Protein AF-A0A0D5M4H9-F1 (afdb_monomer)

Solvent-accessible surface area (backbone atoms only — not comparable to full-atom values): 7040 Å² total; per-residue (Å²): 136,81,81,84,46,75,63,64,57,55,69,69,74,57,70,83,80,33,55,67,55,49,49,50,53,51,56,61,69,70,51,91,45,72,69,60,43,52,51,52,48,60,74,75,33,53,77,67,54,48,52,50,54,55,50,49,54,50,49,53,53,42,50,76,73,66,50,54,58,66,58,52,15,64,76,70,76,45,55,59,66,57,43,51,54,46,51,54,52,48,69,75,69,54,100,78,76,85,76,87,76,80,78,79,82,81,81,84,81,79,135

Sequence (111 aa):
MAFFDGFTTYLYNMTTNDHYQAELIRHLLAIDSPEAMDAALADLLTPAEYQEISKRLQIFKLLREGVPHRKIAETLGVGIATVSRGSRALSTLHASTPLPSSQASSRNDAP

Structure (mmCIF, N/CA/C/O backbone):
data_AF-A0A0D5M4H9-F1
#
_entry.id   AF-A0A0D5M4H9-F1
#
loop_
_atom_site.group_PDB
_atom_site.id
_atom_site.type_symbol
_atom_site.label_atom_id
_atom_site.label_alt_id
_atom_site.label_comp_id
_atom_site.label_asym_id
_atom_site.label_entity_id
_atom_site.label_seq_id
_atom_site.pdbx_PDB_ins_code
_atom_site.Cartn_x
_atom_site.Cartn_y
_atom_site.Cartn_z
_atom_site.occupancy
_atom_site.B_iso_or_equiv
_atom_site.auth_seq_id
_atom_site.auth_comp_id
_atom_site.auth_asym_id
_atom_site.auth_atom_id
_atom_site.pdbx_PDB_model_num
ATOM 1 N N . MET A 1 1 ? -2.300 1.648 -35.291 1.00 35.53 1 MET A N 1
ATOM 2 C CA . MET A 1 1 ? -3.509 1.865 -34.473 1.00 35.53 1 MET A CA 1
ATOM 3 C C . MET A 1 1 ? -3.049 1.877 -33.021 1.00 35.53 1 MET A C 1
ATOM 5 O O . MET A 1 1 ? -2.963 0.826 -32.407 1.00 35.53 1 MET A O 1
ATOM 9 N N . ALA A 1 2 ? -2.569 3.028 -32.539 1.00 40.19 2 ALA A N 1
ATOM 10 C CA . ALA A 1 2 ? -2.086 3.147 -31.167 1.00 40.19 2 ALA A CA 1
ATOM 11 C C . ALA A 1 2 ? -3.311 3.238 -30.254 1.00 40.19 2 ALA A C 1
ATOM 13 O O . ALA A 1 2 ? -4.112 4.160 -30.402 1.00 40.19 2 ALA A O 1
ATOM 14 N N . PHE A 1 3 ? -3.492 2.251 -29.378 1.00 40.19 3 PHE A N 1
ATOM 15 C CA . PHE A 1 3 ? -4.455 2.336 -28.289 1.00 40.19 3 PHE A CA 1
ATOM 16 C C . PHE A 1 3 ? -4.039 3.521 -27.408 1.00 40.19 3 PHE A C 1
ATOM 18 O O . PHE A 1 3 ? -3.059 3.443 -26.678 1.00 40.19 3 PHE A O 1
ATOM 25 N N . PHE A 1 4 ? -4.746 4.643 -27.533 1.00 45.28 4 PHE A N 1
ATOM 26 C CA . PHE A 1 4 ? -4.680 5.729 -26.563 1.00 45.28 4 PHE A CA 1
ATOM 27 C C . PHE A 1 4 ? -5.451 5.264 -25.329 1.00 45.28 4 PHE A C 1
ATOM 29 O O . PHE A 1 4 ? -6.656 5.490 -25.212 1.00 45.28 4 PHE A O 1
ATOM 36 N N . ASP A 1 5 ? -4.782 4.531 -24.444 1.00 53.66 5 ASP A N 1
ATOM 37 C CA . ASP A 1 5 ? -5.310 4.303 -23.109 1.00 53.66 5 ASP A CA 1
ATOM 38 C C . ASP A 1 5 ? -5.103 5.563 -22.248 1.00 53.66 5 ASP A C 1
ATOM 40 O O . ASP A 1 5 ? -4.203 6.380 -22.470 1.00 53.66 5 ASP A O 1
ATOM 44 N N . GLY A 1 6 ? -5.969 5.754 -21.250 1.00 55.97 6 GLY A N 1
ATOM 45 C CA . GLY A 1 6 ? -5.854 6.876 -20.311 1.00 55.97 6 GLY A CA 1
ATOM 46 C C . GLY A 1 6 ? -4.533 6.869 -19.529 1.00 55.97 6 GLY A C 1
ATOM 47 O O . GLY A 1 6 ? -4.136 7.897 -18.985 1.00 55.97 6 GLY A O 1
ATOM 48 N N . PHE A 1 7 ? -3.828 5.735 -19.519 1.00 60.16 7 PHE A N 1
ATOM 49 C CA . PHE A 1 7 ? -2.523 5.566 -18.898 1.00 60.16 7 PHE A CA 1
ATOM 50 C C . PHE A 1 7 ? -1.412 6.285 -19.683 1.00 60.16 7 PHE A C 1
ATOM 52 O O . PHE A 1 7 ? -0.625 7.033 -19.101 1.00 60.16 7 PHE A O 1
ATOM 59 N N . THR A 1 8 ? -1.403 6.167 -21.012 1.00 58.50 8 THR A N 1
ATOM 60 C CA . THR A 1 8 ? -0.455 6.877 -21.885 1.00 58.50 8 THR A CA 1
ATOM 61 C C . THR A 1 8 ? -0.656 8.394 -21.809 1.00 58.50 8 THR A C 1
ATOM 63 O O . THR A 1 8 ? 0.315 9.151 -21.762 1.00 58.50 8 THR A O 1
ATOM 66 N N . THR A 1 9 ? -1.909 8.858 -21.723 1.00 59.25 9 THR A N 1
ATOM 67 C CA . THR A 1 9 ? -2.220 10.282 -21.492 1.00 59.25 9 THR A CA 1
ATOM 68 C C . THR A 1 9 ? -1.784 10.749 -20.100 1.00 59.25 9 THR A C 1
ATOM 70 O O . THR A 1 9 ? -1.275 11.861 -19.968 1.00 59.25 9 THR A O 1
ATOM 73 N N . TYR A 1 10 ? -1.924 9.916 -19.068 1.00 62.62 10 TYR A N 1
ATOM 74 C CA . TYR A 1 10 ? -1.462 10.233 -17.714 1.00 62.62 10 TYR A CA 1
ATOM 75 C C . TYR A 1 10 ? 0.061 10.425 -17.657 1.00 62.62 10 TYR A C 1
ATOM 77 O O . TYR A 1 10 ? 0.534 11.430 -17.131 1.00 62.62 10 TYR A O 1
ATOM 85 N N . LEU A 1 11 ? 0.827 9.531 -18.290 1.00 60.00 11 LEU A N 1
ATOM 86 C CA . LEU A 1 11 ? 2.290 9.623 -18.340 1.00 60.00 11 LEU A CA 1
ATOM 87 C C . LEU A 1 11 ? 2.817 10.820 -19.156 1.00 60.00 11 LEU A C 1
ATOM 89 O O . LEU A 1 11 ? 3.953 11.236 -18.949 1.00 60.00 11 LEU A O 1
ATOM 93 N N . TYR A 1 12 ? 2.023 11.372 -20.078 1.00 63.44 12 TYR A N 1
ATOM 94 C CA . TYR A 1 12 ? 2.408 12.529 -20.897 1.00 63.44 12 TYR A CA 1
ATOM 95 C C . TYR A 1 12 ? 2.242 13.880 -20.169 1.00 63.44 12 TYR A C 1
ATOM 97 O O . TYR A 1 12 ? 2.931 14.839 -20.501 1.00 63.44 12 TYR A O 1
ATOM 105 N N . ASN A 1 13 ? 1.362 13.974 -19.163 1.00 60.03 13 ASN A N 1
ATOM 106 C CA . ASN A 1 13 ? 1.009 15.236 -18.484 1.00 60.03 13 ASN A CA 1
ATOM 107 C C . ASN A 1 13 ? 1.883 15.577 -17.258 1.00 60.03 13 ASN A C 1
ATOM 109 O O . ASN A 1 13 ? 1.523 16.427 -16.448 1.00 60.03 13 ASN A O 1
ATOM 113 N N . MET A 1 14 ? 3.020 14.908 -17.110 1.00 61.09 14 MET A N 1
ATOM 114 C CA . MET A 1 14 ? 3.859 14.930 -15.916 1.00 61.09 14 MET A CA 1
ATOM 115 C C . MET A 1 14 ? 5.058 15.906 -16.117 1.00 61.09 14 MET A C 1
ATOM 117 O O . MET A 1 14 ? 5.894 15.710 -17.000 1.00 61.09 14 MET A O 1
ATOM 121 N N . THR A 1 15 ? 5.132 16.997 -15.339 1.00 53.84 15 THR A N 1
ATOM 122 C CA . THR A 1 15 ? 6.184 18.038 -15.359 1.00 53.84 15 THR A CA 1
ATOM 123 C C . THR A 1 15 ? 7.372 17.739 -14.422 1.00 53.84 15 THR A C 1
ATOM 125 O O . THR A 1 15 ? 7.215 17.633 -13.211 1.00 53.84 15 THR A O 1
ATOM 128 N N . THR A 1 16 ? 8.575 17.669 -15.006 1.00 53.19 16 THR A N 1
ATOM 129 C CA . THR A 1 16 ? 9.972 17.766 -14.489 1.00 53.19 16 THR A CA 1
ATOM 130 C C . THR A 1 16 ? 10.405 17.157 -13.135 1.00 53.19 16 THR A C 1
ATOM 132 O O . THR A 1 16 ? 11.476 16.558 -13.114 1.00 53.19 16 THR A O 1
ATOM 135 N N . ASN A 1 17 ? 9.643 17.217 -12.036 1.00 56.12 17 ASN A N 1
ATOM 136 C CA . ASN A 1 17 ? 9.863 16.352 -10.849 1.00 56.12 17 ASN A CA 1
ATOM 137 C C . ASN A 1 17 ? 9.343 14.918 -11.096 1.00 56.12 17 ASN A C 1
ATOM 139 O O . ASN A 1 17 ? 9.645 13.964 -10.385 1.00 56.12 17 ASN A O 1
ATOM 143 N N . ASP A 1 18 ? 8.581 14.790 -12.174 1.00 66.56 18 ASP A N 1
ATOM 144 C CA . ASP A 1 18 ? 7.877 13.600 -12.588 1.00 66.56 18 ASP A CA 1
ATOM 145 C C . ASP A 1 18 ? 8.725 12.558 -13.330 1.00 66.56 18 ASP A C 1
ATOM 147 O O . ASP A 1 18 ? 8.256 11.443 -13.533 1.00 66.56 18 ASP A O 1
ATOM 151 N N . HIS A 1 19 ? 9.966 12.857 -13.733 1.00 78.44 19 HIS A N 1
ATOM 152 C CA . HIS A 1 19 ? 10.743 11.905 -14.537 1.00 78.44 19 HIS A CA 1
ATOM 153 C C . HIS A 1 19 ? 11.113 10.640 -13.752 1.00 78.44 19 HIS A C 1
ATOM 155 O O . HIS A 1 19 ? 10.810 9.538 -14.197 1.00 78.44 19 HIS A O 1
ATOM 161 N N . TYR A 1 20 ? 11.702 10.785 -12.559 1.00 83.31 20 TYR A N 1
ATOM 162 C CA . TYR A 1 20 ? 12.070 9.635 -11.723 1.00 83.31 20 TYR A CA 1
ATOM 163 C C . TYR A 1 20 ? 10.843 8.853 -11.254 1.00 83.31 20 TYR A C 1
ATOM 165 O O . TYR A 1 20 ? 10.869 7.627 -11.184 1.00 83.31 20 TYR A O 1
ATOM 173 N N . GLN A 1 21 ? 9.739 9.551 -10.974 1.00 81.31 21 GLN A N 1
ATOM 174 C CA . GLN A 1 21 ? 8.478 8.904 -10.633 1.00 81.31 21 GLN A CA 1
ATOM 175 C C . GLN A 1 21 ? 7.906 8.142 -11.835 1.00 81.31 21 GLN A C 1
ATOM 177 O O . GLN A 1 21 ? 7.460 7.010 -11.677 1.00 81.31 21 GLN A O 1
ATOM 182 N N . ALA A 1 22 ? 7.951 8.710 -13.040 1.00 83.50 22 ALA A N 1
ATOM 183 C CA . ALA A 1 22 ? 7.521 8.030 -14.255 1.00 83.50 22 ALA A CA 1
ATOM 184 C C . ALA A 1 22 ? 8.402 6.812 -14.567 1.00 83.50 22 ALA A C 1
ATOM 186 O O . ALA A 1 22 ? 7.873 5.773 -14.955 1.00 83.50 22 ALA A O 1
ATOM 187 N N . GLU A 1 23 ? 9.718 6.901 -14.367 1.00 87.38 23 GLU A N 1
ATOM 188 C CA . GLU A 1 23 ? 10.634 5.763 -14.503 1.00 87.38 23 GLU A CA 1
ATOM 189 C C . GLU A 1 23 ? 10.342 4.670 -13.480 1.00 87.38 23 GLU A C 1
ATOM 191 O O . GLU A 1 23 ? 10.240 3.508 -13.865 1.00 87.38 23 GLU A O 1
ATOM 196 N N . LEU A 1 24 ? 10.122 5.031 -12.213 1.00 89.25 24 LEU A N 1
ATOM 197 C CA . LEU A 1 24 ? 9.723 4.083 -11.176 1.00 89.25 24 LEU A CA 1
ATOM 198 C C . LEU A 1 24 ? 8.418 3.371 -11.552 1.00 89.25 24 LEU A C 1
ATOM 200 O O . LEU A 1 24 ? 8.342 2.147 -11.503 1.00 89.25 24 LEU A O 1
ATOM 204 N N . ILE A 1 25 ? 7.398 4.122 -11.972 1.00 88.69 25 ILE A N 1
ATOM 205 C CA . ILE A 1 25 ? 6.112 3.547 -12.382 1.00 88.69 25 ILE A CA 1
ATOM 206 C C . ILE A 1 25 ? 6.283 2.632 -13.600 1.00 88.69 25 ILE A C 1
ATOM 208 O O . ILE A 1 25 ? 5.733 1.533 -13.610 1.00 88.69 25 ILE A O 1
ATOM 212 N N . ARG A 1 26 ? 7.071 3.035 -14.605 1.00 87.56 26 ARG A N 1
ATOM 213 C CA . ARG A 1 26 ? 7.377 2.189 -15.771 1.00 87.56 26 ARG A CA 1
ATOM 214 C C . ARG A 1 26 ? 8.121 0.917 -15.375 1.00 87.56 26 ARG A C 1
ATOM 216 O O . ARG A 1 26 ? 7.788 -0.143 -15.889 1.00 87.56 26 ARG A O 1
ATOM 223 N N . HIS A 1 27 ? 9.093 1.020 -14.472 1.00 91.00 27 HIS A N 1
ATOM 224 C CA . HIS A 1 27 ? 9.853 -0.122 -13.979 1.00 91.00 27 HIS A CA 1
ATOM 225 C C . HIS A 1 27 ? 8.941 -1.129 -13.273 1.00 91.00 27 HIS A C 1
ATOM 227 O O . HIS A 1 27 ? 8.968 -2.304 -13.619 1.00 91.00 27 HIS A O 1
ATOM 233 N N . LEU A 1 28 ? 8.078 -0.664 -12.363 1.00 91.56 28 LEU A N 1
ATOM 234 C CA . LEU A 1 28 ? 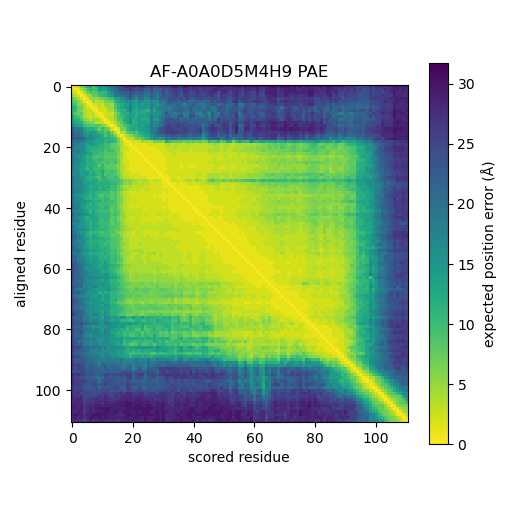7.132 -1.531 -11.655 1.00 91.56 28 LEU A CA 1
ATOM 235 C C . LEU A 1 28 ? 6.112 -2.177 -12.609 1.00 91.56 28 LEU A C 1
ATOM 237 O O . LEU A 1 28 ? 5.791 -3.350 -12.459 1.00 91.56 28 LEU A O 1
ATOM 241 N N . LEU A 1 29 ? 5.613 -1.447 -13.610 1.00 91.31 29 LEU A N 1
ATOM 242 C CA . LEU A 1 29 ? 4.626 -1.975 -14.563 1.00 91.31 29 LEU A CA 1
ATOM 243 C C . LEU A 1 29 ? 5.190 -2.966 -15.583 1.00 91.31 29 LEU A C 1
ATOM 245 O O . LEU A 1 29 ? 4.412 -3.688 -16.195 1.00 91.31 29 LEU A O 1
ATOM 249 N N . ALA A 1 30 ? 6.507 -2.993 -15.785 1.00 92.25 30 ALA A N 1
ATOM 250 C CA . ALA A 1 30 ? 7.165 -3.940 -16.683 1.00 92.25 30 ALA A CA 1
ATOM 251 C C . ALA A 1 30 ? 7.389 -5.327 -16.045 1.00 92.25 30 ALA A C 1
ATOM 253 O O . ALA A 1 30 ? 7.974 -6.203 -16.680 1.00 92.25 30 ALA A O 1
ATOM 254 N N . ILE A 1 31 ? 6.996 -5.513 -14.781 1.00 94.38 31 ILE A N 1
ATOM 255 C CA . ILE A 1 31 ? 7.180 -6.761 -14.043 1.00 94.38 31 ILE A CA 1
ATOM 256 C C . ILE A 1 31 ? 5.916 -7.620 -14.155 1.00 94.38 31 ILE A C 1
ATOM 258 O O . ILE A 1 31 ? 4.859 -7.259 -13.640 1.00 94.38 31 ILE A O 1
ATOM 262 N N . ASP A 1 32 ? 6.058 -8.797 -14.765 1.00 93.12 32 ASP A N 1
ATOM 263 C CA . ASP A 1 32 ? 4.924 -9.641 -15.165 1.00 93.12 32 ASP A CA 1
ATOM 264 C C . ASP A 1 32 ? 4.619 -10.808 -14.205 1.00 93.12 32 ASP A C 1
ATOM 266 O O . ASP A 1 32 ? 3.703 -11.592 -14.465 1.00 93.12 32 ASP A O 1
ATOM 270 N N . SER A 1 33 ? 5.356 -10.957 -13.094 1.00 95.62 33 SER A N 1
ATOM 271 C CA . SER A 1 33 ? 5.076 -11.997 -12.092 1.00 95.62 33 SER A CA 1
ATOM 272 C C . SER A 1 33 ? 5.067 -11.475 -10.649 1.00 95.62 33 SER A C 1
ATOM 274 O O . SER A 1 33 ? 5.840 -10.572 -10.312 1.00 95.62 33 SER A O 1
ATOM 276 N N . PRO A 1 34 ? 4.222 -12.046 -9.765 1.00 94.00 34 PRO A N 1
ATOM 277 C CA . PRO A 1 34 ? 4.195 -11.685 -8.349 1.00 94.00 34 PRO A CA 1
ATOM 278 C C . PRO A 1 34 ? 5.545 -11.861 -7.650 1.00 94.00 34 PRO A C 1
ATOM 280 O O . PRO A 1 34 ? 5.924 -11.013 -6.849 1.00 94.00 34 PRO A O 1
ATOM 283 N N . GLU A 1 35 ? 6.283 -12.925 -7.970 1.00 96.19 35 GLU A N 1
ATOM 284 C CA . GLU A 1 35 ? 7.581 -13.226 -7.357 1.00 96.19 35 GLU A CA 1
ATOM 285 C C . GLU A 1 35 ? 8.643 -12.201 -7.766 1.00 96.19 35 GLU A C 1
ATOM 287 O O . GLU A 1 35 ? 9.433 -11.755 -6.938 1.00 96.19 35 GLU A O 1
ATOM 292 N N . ALA A 1 36 ? 8.643 -11.790 -9.038 1.00 94.50 36 ALA A N 1
ATOM 293 C CA . ALA A 1 36 ? 9.554 -10.762 -9.524 1.00 94.50 36 ALA A CA 1
ATOM 294 C C . ALA A 1 36 ? 9.208 -9.382 -8.944 1.00 94.50 36 ALA A C 1
ATOM 296 O O . ALA A 1 36 ? 10.109 -8.600 -8.650 1.00 94.50 36 ALA A O 1
ATOM 297 N N . MET A 1 37 ? 7.919 -9.092 -8.737 1.00 95.50 37 MET A N 1
ATOM 298 C CA . MET A 1 37 ? 7.475 -7.843 -8.111 1.00 95.50 37 MET A CA 1
ATOM 299 C C . MET A 1 37 ? 7.872 -7.790 -6.633 1.00 95.50 37 MET A C 1
ATOM 301 O O . MET A 1 37 ? 8.349 -6.757 -6.170 1.00 95.50 37 MET A O 1
ATOM 305 N N . ASP A 1 38 ? 7.694 -8.891 -5.901 1.00 94.81 38 ASP A N 1
ATOM 306 C CA . ASP A 1 38 ? 8.117 -9.010 -4.501 1.00 94.81 38 ASP A CA 1
ATOM 307 C C . ASP A 1 38 ? 9.628 -8.781 -4.361 1.00 94.81 38 ASP A C 1
ATOM 309 O O . ASP A 1 38 ? 10.051 -7.934 -3.575 1.00 94.81 38 ASP A O 1
ATOM 313 N N . ALA A 1 39 ? 10.435 -9.439 -5.203 1.00 94.50 39 ALA A N 1
ATOM 314 C CA . ALA A 1 39 ? 11.883 -9.239 -5.233 1.00 94.50 39 ALA A CA 1
ATOM 315 C C . ALA A 1 39 ? 12.263 -7.782 -5.553 1.00 94.50 39 ALA A C 1
ATOM 317 O O . ALA A 1 39 ? 13.054 -7.180 -4.831 1.00 94.50 39 ALA A O 1
ATOM 318 N N . ALA A 1 40 ? 11.654 -7.180 -6.579 1.00 93.88 40 ALA A N 1
ATOM 319 C CA . ALA A 1 40 ? 11.938 -5.796 -6.956 1.00 93.88 40 ALA A CA 1
ATOM 320 C C . ALA A 1 40 ? 11.578 -4.794 -5.846 1.00 93.88 40 ALA A C 1
ATOM 322 O O . ALA A 1 40 ? 12.325 -3.849 -5.594 1.00 93.88 40 ALA A O 1
ATOM 323 N N . LEU A 1 41 ? 10.449 -4.993 -5.157 1.00 94.81 41 LEU A N 1
ATOM 324 C CA . LEU A 1 41 ? 10.055 -4.148 -4.028 1.00 94.81 41 LEU A CA 1
ATOM 325 C C . LEU A 1 41 ? 10.975 -4.346 -2.819 1.00 94.81 41 LEU A C 1
ATOM 327 O O . LEU A 1 41 ? 11.285 -3.363 -2.147 1.00 94.81 41 LEU A O 1
ATOM 331 N N . ALA A 1 42 ? 11.420 -5.576 -2.555 1.00 93.69 42 ALA A N 1
ATOM 332 C CA . ALA A 1 42 ? 12.367 -5.880 -1.485 1.00 93.69 42 ALA A CA 1
ATOM 333 C C . ALA A 1 42 ? 13.772 -5.307 -1.746 1.00 93.69 42 ALA A C 1
ATOM 335 O O . ALA A 1 42 ? 14.457 -4.941 -0.792 1.00 93.69 42 ALA A O 1
ATOM 336 N N . ASP A 1 43 ? 14.180 -5.195 -3.013 1.00 94.19 43 ASP A N 1
ATOM 337 C CA . ASP A 1 43 ? 15.445 -4.566 -3.409 1.00 94.19 43 ASP A CA 1
ATOM 338 C C . ASP A 1 43 ? 15.364 -3.029 -3.383 1.00 94.19 43 ASP A C 1
ATOM 340 O O . ASP A 1 43 ? 16.342 -2.353 -3.056 1.00 94.19 43 ASP A O 1
ATOM 344 N N . LEU A 1 44 ? 14.202 -2.462 -3.727 1.00 94.50 44 LEU A N 1
ATOM 345 C CA . LEU A 1 44 ? 13.995 -1.014 -3.806 1.00 94.50 44 LEU A CA 1
ATOM 346 C C . LEU A 1 44 ? 13.713 -0.366 -2.442 1.00 94.50 44 LEU A C 1
ATOM 348 O O . LEU A 1 44 ? 14.079 0.790 -2.219 1.00 94.50 44 LEU A O 1
ATOM 352 N N . LEU A 1 45 ? 13.018 -1.075 -1.554 1.00 94.44 45 LEU A N 1
ATOM 353 C CA . LEU A 1 45 ? 12.552 -0.564 -0.268 1.00 94.44 45 LEU A CA 1
ATOM 354 C C . LEU A 1 45 ? 13.309 -1.216 0.880 1.00 94.44 45 LEU A C 1
ATOM 356 O O . LEU A 1 45 ? 13.649 -2.397 0.846 1.00 94.44 45 LEU A O 1
ATOM 360 N N . THR A 1 46 ? 13.472 -0.488 1.979 1.00 96.38 46 THR A N 1
ATOM 361 C CA . THR A 1 46 ? 13.900 -1.142 3.215 1.00 96.38 46 THR A CA 1
ATOM 362 C C . THR A 1 46 ? 12.817 -2.115 3.709 1.00 96.38 46 THR A C 1
ATOM 364 O O . THR A 1 46 ? 11.619 -1.882 3.501 1.00 96.38 46 THR A O 1
ATOM 367 N N . PRO A 1 47 ? 13.183 -3.172 4.462 1.00 92.88 47 PRO A N 1
ATOM 368 C CA . PRO A 1 47 ? 12.200 -4.097 5.028 1.00 92.88 47 PRO A CA 1
ATOM 369 C C . PRO A 1 47 ? 11.121 -3.400 5.873 1.00 92.88 47 PRO A C 1
ATOM 371 O O . PRO A 1 47 ? 9.965 -3.821 5.891 1.00 92.88 47 PRO A O 1
ATOM 374 N N . ALA A 1 48 ? 11.483 -2.310 6.557 1.00 89.69 48 ALA A N 1
ATOM 375 C CA . ALA A 1 48 ? 10.550 -1.519 7.352 1.00 89.69 48 ALA A CA 1
ATOM 376 C C . ALA A 1 48 ? 9.542 -0.756 6.474 1.00 89.69 48 ALA A C 1
ATOM 378 O O . ALA A 1 48 ? 8.344 -0.780 6.762 1.00 89.69 48 ALA A O 1
ATOM 379 N N . GLU A 1 49 ? 10.004 -0.120 5.394 1.00 90.88 49 GLU A N 1
ATOM 380 C CA . GLU A 1 49 ? 9.143 0.596 4.444 1.00 90.88 49 GLU A CA 1
ATOM 381 C C . GLU A 1 49 ? 8.186 -0.355 3.730 1.00 90.88 49 GLU A C 1
ATOM 383 O O . GLU A 1 49 ? 6.992 -0.061 3.629 1.00 90.88 49 GLU A O 1
ATOM 388 N N . TYR A 1 50 ? 8.673 -1.521 3.296 1.00 92.94 50 TYR A N 1
ATOM 389 C CA . TYR A 1 50 ? 7.825 -2.485 2.605 1.00 92.94 50 TYR A CA 1
ATOM 390 C C . TYR A 1 50 ? 6.704 -3.013 3.517 1.00 92.94 50 TYR A C 1
ATOM 392 O O . TYR A 1 50 ? 5.534 -3.089 3.114 1.00 92.94 50 TYR A O 1
ATOM 400 N N . GLN A 1 51 ? 7.019 -3.285 4.788 1.00 89.38 51 GLN A N 1
ATOM 401 C CA . GLN A 1 51 ? 6.015 -3.646 5.790 1.00 89.38 51 GLN A CA 1
ATOM 402 C C . GLN A 1 51 ? 5.010 -2.517 6.056 1.00 89.38 51 GLN A C 1
ATOM 404 O O . GLN A 1 51 ? 3.810 -2.783 6.166 1.00 89.38 51 GLN A O 1
ATOM 409 N N . GLU A 1 52 ? 5.467 -1.268 6.167 1.00 87.31 52 GLU A N 1
ATOM 410 C CA . GLU A 1 52 ? 4.601 -0.097 6.370 1.00 87.31 52 GLU A CA 1
ATOM 411 C C . GLU A 1 52 ? 3.617 0.087 5.207 1.00 87.31 52 GLU A C 1
ATOM 413 O O . GLU A 1 52 ? 2.405 0.185 5.427 1.00 87.31 52 GLU A O 1
ATOM 418 N N . ILE A 1 53 ? 4.106 0.056 3.963 1.00 89.38 53 ILE A N 1
ATOM 419 C CA . ILE A 1 53 ? 3.269 0.203 2.762 1.00 89.38 53 ILE A CA 1
ATOM 420 C C . ILE A 1 53 ? 2.262 -0.949 2.665 1.00 89.38 53 ILE A C 1
ATOM 422 O O . ILE A 1 53 ? 1.073 -0.712 2.422 1.00 89.38 53 ILE A O 1
ATOM 426 N N . SER A 1 54 ? 2.696 -2.181 2.945 1.00 90.50 54 SER A N 1
ATOM 427 C CA . SER A 1 54 ? 1.819 -3.356 2.975 1.00 90.50 54 SER A CA 1
ATOM 428 C C . SER A 1 54 ? 0.696 -3.204 4.004 1.00 90.50 54 SER A C 1
ATOM 430 O O . SER A 1 54 ? -0.477 -3.418 3.685 1.00 90.50 54 SER A O 1
ATOM 432 N N . LYS A 1 55 ? 1.013 -2.759 5.228 1.00 88.00 55 LYS A N 1
ATOM 433 C CA . LYS A 1 55 ? 0.008 -2.489 6.272 1.00 88.00 55 LYS A CA 1
ATOM 434 C C . LYS A 1 55 ? -0.940 -1.367 5.863 1.00 88.00 55 LYS A C 1
ATOM 436 O O . LYS A 1 55 ? -2.148 -1.485 6.067 1.00 88.00 55 LYS A O 1
ATOM 441 N N . ARG A 1 56 ? -0.426 -0.300 5.250 1.00 87.75 56 ARG A N 1
ATOM 442 C CA . ARG A 1 56 ? -1.233 0.832 4.777 1.00 87.75 56 ARG A CA 1
ATOM 443 C C . ARG A 1 56 ? -2.246 0.411 3.715 1.00 87.75 56 ARG A C 1
ATOM 445 O O . ARG A 1 56 ? -3.399 0.840 3.785 1.00 87.75 56 ARG A O 1
ATOM 452 N N . LEU A 1 57 ? -1.862 -0.478 2.800 1.00 88.25 57 LEU A N 1
ATOM 453 C CA . LEU A 1 57 ? -2.786 -1.062 1.828 1.00 88.25 57 LEU A CA 1
ATOM 454 C C . LEU A 1 57 ? -3.923 -1.837 2.518 1.00 88.25 57 LEU A C 1
ATOM 456 O O . LEU A 1 57 ? -5.085 -1.681 2.139 1.00 88.25 57 LEU A O 1
ATOM 460 N N . GLN A 1 58 ? -3.619 -2.623 3.555 1.00 90.06 58 GLN A N 1
ATOM 461 C CA . GLN A 1 58 ? -4.647 -3.348 4.317 1.00 90.06 58 GLN A CA 1
ATOM 462 C C . GLN A 1 58 ? -5.562 -2.408 5.108 1.00 90.06 58 GLN A C 1
ATOM 464 O O . GLN A 1 58 ? -6.776 -2.603 5.114 1.00 90.06 58 GLN A O 1
ATOM 469 N N . ILE A 1 59 ? -5.010 -1.350 5.713 1.00 88.00 59 ILE A N 1
ATOM 470 C CA . ILE A 1 59 ? -5.805 -0.303 6.371 1.00 88.00 59 ILE A CA 1
ATOM 471 C C . ILE A 1 59 ? -6.816 0.276 5.376 1.00 88.00 59 ILE A C 1
ATOM 473 O O . ILE A 1 59 ? -7.995 0.374 5.699 1.00 88.00 59 ILE A O 1
ATOM 477 N N . PHE A 1 60 ? -6.393 0.613 4.155 1.00 87.44 60 PHE A N 1
ATOM 478 C CA . PHE A 1 60 ? -7.298 1.158 3.140 1.00 87.44 60 PHE A CA 1
ATOM 479 C C . PHE A 1 60 ? -8.400 0.180 2.730 1.00 87.44 60 PHE A C 1
ATOM 481 O O . PHE A 1 60 ? -9.548 0.601 2.594 1.00 87.44 60 PHE A O 1
ATOM 488 N N . LYS A 1 61 ? -8.080 -1.109 2.561 1.00 88.31 61 LYS A N 1
ATOM 489 C CA . LYS A 1 61 ? -9.078 -2.148 2.253 1.00 88.31 61 LYS A CA 1
ATOM 490 C C . LYS A 1 61 ? -10.138 -2.243 3.354 1.00 88.31 61 LYS A C 1
ATOM 492 O O . LYS A 1 61 ? -11.316 -2.036 3.079 1.00 88.31 61 LYS A O 1
ATOM 497 N N . LEU A 1 62 ? -9.708 -2.417 4.603 1.00 89.44 62 LEU A N 1
ATOM 498 C CA . LEU A 1 62 ? -10.605 -2.578 5.752 1.00 89.44 62 LEU A CA 1
ATOM 499 C C . LEU A 1 62 ? -11.434 -1.316 6.039 1.00 89.44 62 LEU A C 1
ATOM 501 O O . LEU A 1 62 ? -12.609 -1.406 6.387 1.00 89.44 62 LEU A O 1
ATOM 505 N N . LEU A 1 63 ? -10.855 -0.125 5.859 1.00 87.31 63 LEU A N 1
ATOM 506 C CA . LEU A 1 63 ? -11.598 1.131 5.987 1.00 87.31 63 LEU A CA 1
ATOM 507 C C . LEU A 1 63 ? -12.714 1.246 4.943 1.00 87.31 63 LEU A C 1
ATOM 509 O O . LEU A 1 63 ? -13.810 1.691 5.275 1.00 87.31 63 LEU A O 1
ATOM 513 N N . ARG A 1 64 ? -12.458 0.836 3.693 1.00 85.62 64 ARG A N 1
ATOM 514 C CA . ARG A 1 64 ? -13.479 0.835 2.629 1.00 85.62 64 ARG A CA 1
ATOM 515 C C . ARG A 1 64 ? -14.577 -0.200 2.865 1.00 85.62 64 ARG A C 1
ATOM 517 O O . ARG A 1 64 ? -15.703 0.023 2.439 1.00 85.62 64 ARG A O 1
ATOM 524 N N . GLU A 1 65 ? -14.263 -1.284 3.565 1.00 89.50 65 GLU A N 1
ATOM 525 C CA . GLU A 1 65 ? -15.228 -2.290 4.032 1.00 89.50 65 GLU A CA 1
ATOM 526 C C . GLU A 1 65 ? -16.037 -1.824 5.261 1.00 89.50 65 GLU A C 1
ATOM 528 O O . GLU A 1 65 ? -16.907 -2.547 5.740 1.00 89.50 65 GLU A O 1
ATOM 533 N N . GLY A 1 66 ? -15.780 -0.617 5.782 1.00 88.12 66 GLY A N 1
ATOM 534 C CA . GLY A 1 66 ? -16.488 -0.062 6.939 1.00 88.12 66 GLY A CA 1
ATOM 535 C C . GLY A 1 66 ? -16.030 -0.634 8.282 1.00 88.12 66 GLY A C 1
ATOM 536 O O . GLY A 1 66 ? -16.713 -0.457 9.293 1.00 88.12 66 GLY A O 1
ATOM 537 N N . VAL A 1 67 ? -14.879 -1.313 8.326 1.00 90.88 67 VAL A N 1
ATOM 538 C CA . VAL A 1 67 ? -1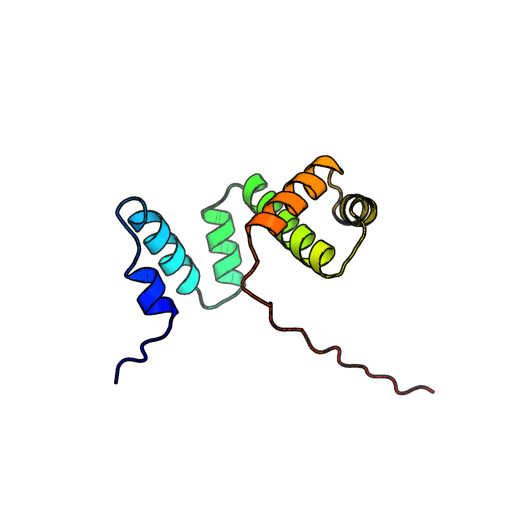4.351 -1.897 9.562 1.00 90.88 67 VAL A CA 1
ATOM 539 C C . VAL A 1 67 ? -13.971 -0.778 10.547 1.00 90.88 67 VAL A C 1
ATOM 541 O O . VAL A 1 67 ? -13.239 0.149 10.185 1.00 90.88 67 VAL A O 1
ATOM 544 N N . PRO A 1 68 ? -14.409 -0.843 11.821 1.00 91.38 68 PRO A N 1
ATOM 545 C CA . PRO A 1 68 ? -14.071 0.173 12.812 1.00 91.38 68 PRO A CA 1
ATOM 546 C C . PRO A 1 68 ? -12.561 0.285 13.045 1.00 91.38 68 PRO A C 1
ATOM 548 O O . 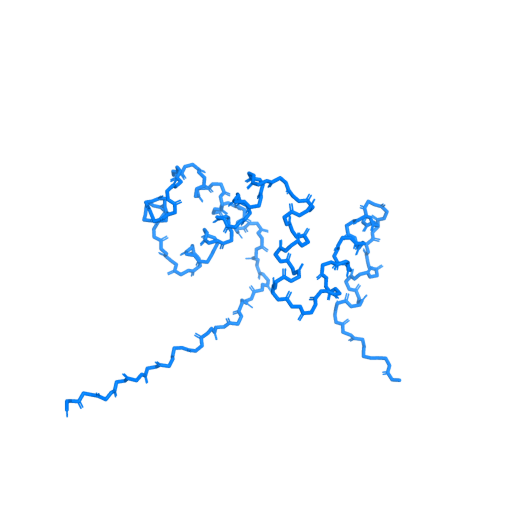PRO A 1 68 ? -11.865 -0.723 13.176 1.00 91.38 68 PRO A O 1
ATOM 551 N N . HIS A 1 69 ? -12.054 1.510 13.216 1.00 88.56 69 HIS A N 1
ATOM 552 C CA . HIS A 1 69 ? -10.613 1.777 13.351 1.00 88.56 69 HIS A CA 1
ATOM 553 C C . HIS A 1 69 ? -9.933 0.957 14.456 1.00 88.56 69 HIS A C 1
ATOM 555 O O . HIS A 1 69 ? -8.797 0.515 14.290 1.00 88.56 69 HIS A O 1
ATOM 561 N N . ARG A 1 70 ? -10.627 0.733 15.579 1.00 90.56 70 ARG A N 1
ATOM 562 C CA . ARG A 1 70 ? -10.108 -0.083 16.684 1.00 90.56 70 ARG A CA 1
ATOM 563 C C . ARG A 1 70 ? -9.886 -1.533 16.258 1.00 90.56 70 ARG A C 1
ATOM 565 O O . ARG A 1 70 ? -8.857 -2.110 16.583 1.00 90.56 70 ARG A O 1
ATOM 572 N N . LYS A 1 71 ? -10.815 -2.093 15.481 1.00 90.31 71 LYS A N 1
ATOM 573 C CA . LYS A 1 71 ? -10.711 -3.464 14.987 1.00 90.31 71 LYS A CA 1
ATOM 574 C C . LYS A 1 71 ? -9.588 -3.604 13.961 1.00 90.31 71 LYS A C 1
ATOM 5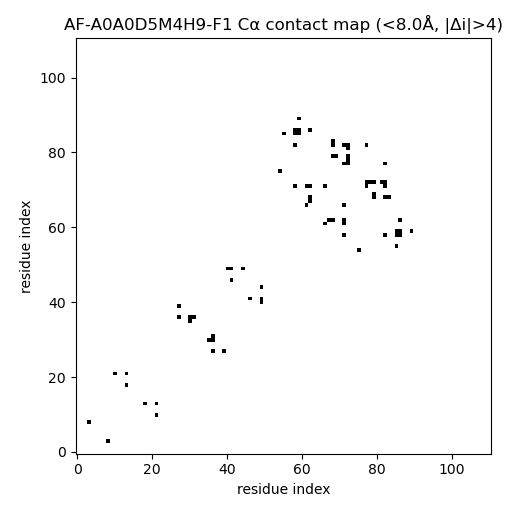76 O O . LYS A 1 71 ? -8.850 -4.576 14.013 1.00 90.31 71 LYS A O 1
ATOM 581 N N . ILE A 1 72 ? -9.397 -2.599 13.105 1.00 90.94 72 ILE A N 1
ATOM 582 C CA . ILE A 1 72 ? -8.260 -2.541 12.170 1.00 90.94 72 ILE A CA 1
ATOM 583 C C . ILE A 1 72 ? -6.927 -2.525 12.931 1.00 90.94 72 ILE A C 1
ATOM 585 O O . ILE A 1 72 ? -6.012 -3.266 12.582 1.00 90.94 72 ILE A O 1
ATOM 589 N N . ALA A 1 73 ? -6.827 -1.702 13.980 1.00 91.25 73 ALA A N 1
ATOM 590 C CA . ALA A 1 73 ? -5.636 -1.606 14.822 1.00 91.25 73 ALA A CA 1
ATOM 591 C C . ALA A 1 73 ? -5.294 -2.954 15.483 1.00 91.25 73 ALA A C 1
ATOM 593 O O . ALA A 1 73 ? -4.150 -3.398 15.412 1.00 91.25 73 ALA A O 1
ATOM 594 N N . GLU A 1 74 ? -6.300 -3.628 16.050 1.00 90.56 74 GLU A N 1
ATOM 595 C CA . GLU A 1 74 ? -6.170 -4.970 16.632 1.00 90.56 74 GLU A CA 1
ATOM 596 C C . GLU A 1 74 ? -5.735 -6.011 15.584 1.00 90.56 74 GLU A C 1
ATOM 598 O O . GLU A 1 74 ? -4.778 -6.746 15.810 1.00 90.56 74 GLU A O 1
ATOM 603 N N . THR A 1 75 ? -6.399 -6.062 14.424 1.00 88.00 75 THR A N 1
ATOM 604 C CA . THR A 1 75 ? -6.136 -7.064 13.377 1.00 88.00 75 THR A CA 1
ATOM 605 C C . THR A 1 75 ? -4.759 -6.909 12.736 1.00 88.00 75 THR A C 1
ATOM 607 O O . THR A 1 75 ? -4.118 -7.909 12.424 1.00 88.00 75 THR A O 1
ATOM 610 N N . LEU A 1 76 ? -4.292 -5.676 12.533 1.00 88.44 76 LEU A N 1
ATOM 611 C CA . LEU A 1 76 ? -3.010 -5.408 11.875 1.00 88.44 76 LEU A CA 1
ATOM 612 C C . LEU A 1 76 ? -1.845 -5.231 12.859 1.00 88.44 76 LEU A C 1
ATOM 614 O O . LEU A 1 76 ? -0.712 -5.014 12.423 1.00 88.44 76 LEU A O 1
ATOM 618 N N . GLY A 1 77 ? -2.105 -5.291 14.170 1.00 86.62 77 GLY A N 1
ATOM 619 C CA . GLY A 1 77 ? -1.089 -5.079 15.202 1.00 86.62 77 GLY A CA 1
ATOM 620 C C . GLY A 1 77 ? -0.459 -3.684 15.140 1.00 86.62 77 GLY A C 1
ATOM 621 O O . GLY A 1 77 ? 0.739 -3.531 15.372 1.00 86.62 77 GLY A O 1
ATOM 622 N N . VAL A 1 78 ? -1.244 -2.666 14.773 1.00 87.19 78 VAL A N 1
ATOM 623 C CA . VAL A 1 78 ? -0.790 -1.271 14.655 1.00 87.19 78 VAL A CA 1
ATOM 624 C C . VAL A 1 78 ? -1.503 -0.381 15.665 1.00 87.19 78 VAL A C 1
ATOM 626 O O . VAL A 1 78 ? -2.617 -0.662 16.094 1.00 87.19 78 VAL A O 1
ATOM 629 N N . GLY A 1 79 ? -0.891 0.746 16.028 1.00 86.19 79 GLY A N 1
ATOM 630 C CA . GLY A 1 79 ? -1.546 1.725 16.896 1.00 86.19 79 GLY A CA 1
ATOM 631 C C . GLY A 1 79 ? -2.751 2.399 16.225 1.00 86.19 79 GLY A C 1
ATOM 632 O O . GLY A 1 79 ? -2.760 2.631 15.014 1.00 86.19 79 GLY A O 1
ATOM 633 N N . ILE A 1 80 ? -3.738 2.823 17.025 1.00 85.62 80 ILE A N 1
ATOM 634 C CA . ILE A 1 80 ? -4.915 3.588 16.556 1.00 85.62 80 ILE A CA 1
ATOM 635 C C . ILE A 1 80 ? -4.500 4.848 15.772 1.00 85.62 80 ILE A C 1
ATOM 637 O O . ILE A 1 80 ? -5.142 5.214 14.787 1.00 85.62 80 ILE A O 1
ATOM 641 N N . ALA A 1 81 ? -3.393 5.490 16.163 1.00 85.38 81 ALA A N 1
ATOM 642 C CA . ALA A 1 81 ? -2.843 6.645 15.455 1.00 85.38 81 ALA A CA 1
ATOM 643 C C . ALA A 1 81 ? -2.437 6.319 14.004 1.00 85.38 81 ALA A C 1
ATOM 645 O O . ALA A 1 81 ? -2.635 7.145 13.115 1.00 85.38 81 ALA A O 1
ATOM 646 N N . THR A 1 82 ? -1.912 5.117 13.747 1.00 83.25 82 THR A N 1
ATOM 647 C CA . THR A 1 82 ? -1.536 4.653 12.402 1.00 83.25 82 THR A CA 1
ATOM 648 C C . THR A 1 82 ? -2.772 4.452 11.531 1.00 83.25 82 THR A C 1
ATOM 650 O O . THR A 1 82 ? -2.811 4.946 10.405 1.00 83.25 82 THR A O 1
ATOM 653 N N . VAL A 1 83 ? -3.829 3.843 12.076 1.00 84.38 83 VAL A N 1
ATOM 654 C CA . VAL A 1 83 ? -5.112 3.695 11.368 1.00 84.38 83 VAL A CA 1
ATOM 655 C C . VAL A 1 83 ? -5.748 5.055 11.072 1.00 84.38 83 VAL A C 1
ATOM 657 O O . VAL A 1 83 ? -6.216 5.284 9.961 1.00 84.38 83 VAL A O 1
ATOM 660 N N . SER A 1 84 ? -5.711 5.992 12.024 1.00 82.56 84 SER A N 1
ATOM 661 C CA . SER A 1 84 ? -6.237 7.354 11.847 1.00 82.56 84 SER A CA 1
ATOM 662 C C . SER A 1 84 ? -5.494 8.136 10.755 1.00 82.56 84 SER A C 1
ATOM 664 O O . SER A 1 84 ? -6.120 8.766 9.900 1.00 82.56 84 SER A O 1
ATOM 666 N N . ARG A 1 85 ? -4.156 8.048 10.718 1.00 81.44 85 ARG A N 1
ATOM 667 C CA . ARG A 1 85 ? -3.345 8.623 9.630 1.00 81.44 85 ARG A CA 1
ATOM 668 C C . ARG A 1 85 ? -3.670 7.986 8.277 1.00 81.44 85 ARG A C 1
ATOM 670 O O . ARG A 1 85 ? -3.824 8.712 7.297 1.00 81.44 85 ARG A O 1
ATOM 677 N N . GLY A 1 86 ? -3.840 6.664 8.237 1.00 79.06 86 GLY A N 1
ATOM 678 C CA . GLY A 1 86 ? -4.312 5.953 7.048 1.00 79.06 86 GLY A CA 1
ATOM 679 C C . GLY A 1 86 ? -5.687 6.450 6.585 1.00 79.06 86 GLY A C 1
ATOM 680 O O . GLY A 1 86 ? -5.848 6.823 5.430 1.00 79.06 86 GLY A O 1
ATOM 681 N N . SER A 1 87 ? -6.657 6.558 7.491 1.00 76.94 87 SER A N 1
ATOM 682 C CA . SER A 1 87 ? -8.002 7.067 7.194 1.00 76.94 87 SER A CA 1
ATOM 683 C C . SER A 1 87 ? -7.985 8.462 6.565 1.00 76.94 87 SER A C 1
ATOM 685 O O . SER A 1 87 ? -8.597 8.662 5.518 1.00 76.94 87 SER A O 1
ATOM 687 N N . ARG A 1 88 ? -7.198 9.396 7.112 1.00 79.00 88 ARG A N 1
ATOM 688 C CA . ARG A 1 88 ? -7.036 10.740 6.526 1.00 79.00 88 ARG A CA 1
ATOM 689 C C . ARG A 1 88 ? -6.435 10.695 5.125 1.00 79.00 88 ARG A C 1
ATOM 691 O O . ARG A 1 88 ? -6.922 11.386 4.237 1.00 79.00 88 ARG A O 1
ATOM 698 N N . ALA A 1 89 ? -5.407 9.869 4.926 1.00 73.69 89 ALA A N 1
ATOM 699 C CA . ALA A 1 89 ? -4.801 9.698 3.612 1.00 73.69 89 ALA A CA 1
ATOM 700 C C . ALA A 1 89 ? -5.791 9.109 2.596 1.00 73.69 89 ALA A C 1
ATOM 702 O O . ALA A 1 89 ? -5.794 9.527 1.443 1.00 73.69 89 ALA A O 1
ATOM 703 N N . LEU A 1 90 ? -6.650 8.174 3.015 1.00 68.31 90 LEU A N 1
ATOM 704 C CA . LEU A 1 90 ? -7.694 7.603 2.165 1.00 68.31 90 LEU A CA 1
ATOM 705 C C . LEU A 1 90 ? -8.726 8.661 1.751 1.00 68.31 90 LEU A C 1
ATOM 707 O O . LEU A 1 90 ? -9.078 8.731 0.576 1.00 68.31 90 LEU A O 1
ATOM 711 N N . SER A 1 91 ? -9.155 9.518 2.685 1.00 60.94 91 SER A N 1
ATOM 712 C CA . SER A 1 91 ? -10.054 10.644 2.391 1.00 60.94 91 SER A CA 1
ATOM 713 C C . SER A 1 91 ? -9.462 11.627 1.377 1.00 60.94 91 SER A C 1
ATOM 715 O O . SER A 1 91 ? -10.209 12.208 0.598 1.00 60.94 91 SER A O 1
ATOM 717 N N . THR A 1 92 ? -8.135 11.788 1.345 1.00 59.41 92 THR A N 1
ATOM 718 C CA . THR A 1 92 ? -7.447 12.577 0.309 1.00 59.41 92 THR A CA 1
ATOM 719 C C . THR A 1 92 ? -7.184 11.803 -0.987 1.00 59.41 92 THR A C 1
ATOM 721 O O . THR A 1 92 ? -6.984 12.428 -2.021 1.00 59.41 92 THR A O 1
ATOM 724 N N . LEU A 1 93 ? -7.167 10.463 -0.947 1.00 55.44 93 LEU A N 1
ATOM 725 C CA . LEU A 1 93 ? -6.748 9.612 -2.066 1.00 55.44 93 LEU A CA 1
ATOM 726 C C . LEU A 1 93 ? -7.871 9.293 -3.059 1.00 55.44 93 LEU A C 1
ATOM 728 O O . LEU A 1 93 ? -7.542 9.119 -4.222 1.00 55.44 93 LEU A O 1
ATOM 732 N N . HIS A 1 94 ? -9.158 9.246 -2.682 1.00 48.97 94 HIS A N 1
ATOM 733 C CA . HIS A 1 94 ? -10.236 8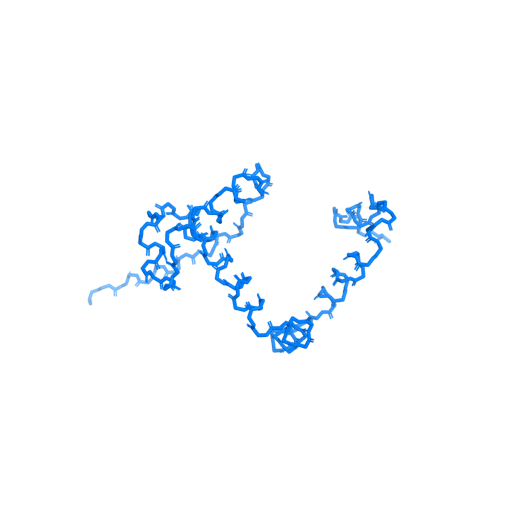.904 -3.628 1.00 48.97 94 HIS A CA 1
ATOM 734 C C . HIS A 1 94 ? -11.558 9.658 -3.395 1.00 48.97 94 HIS A C 1
ATOM 736 O O . HIS A 1 94 ? -12.379 9.262 -2.571 1.00 48.97 94 HIS A O 1
ATOM 742 N N . ALA A 1 95 ? -11.823 10.632 -4.2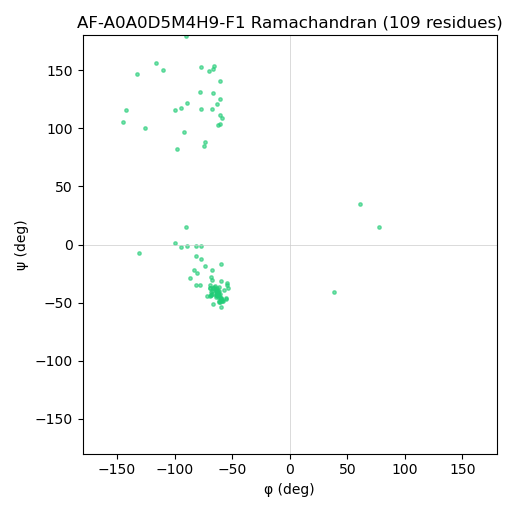68 1.00 46.19 95 ALA A N 1
ATOM 743 C CA . ALA A 1 95 ? -13.152 10.830 -4.847 1.00 46.19 95 ALA A CA 1
ATOM 744 C C . ALA A 1 95 ? -13.343 10.014 -6.155 1.00 46.19 95 ALA A C 1
ATOM 746 O O . ALA A 1 95 ? -14.419 10.075 -6.738 1.00 46.19 95 ALA A O 1
ATOM 747 N N . SER A 1 96 ? -12.337 9.260 -6.639 1.00 41.22 96 SER A N 1
ATOM 748 C CA . SER A 1 96 ? -12.262 8.938 -8.081 1.00 41.22 96 SER A CA 1
ATOM 749 C C . SER A 1 96 ? -12.044 7.484 -8.533 1.00 41.22 96 SER A C 1
ATOM 751 O O . SER A 1 96 ? -12.196 7.263 -9.729 1.00 41.22 96 SER A O 1
ATOM 753 N N . THR A 1 97 ? -11.767 6.473 -7.690 1.00 45.25 97 THR A N 1
ATOM 754 C CA . THR A 1 97 ? -11.535 5.110 -8.243 1.00 45.25 97 THR A CA 1
ATOM 755 C C . THR A 1 97 ? -12.096 3.960 -7.389 1.00 45.25 97 THR A C 1
ATOM 757 O O . THR A 1 97 ? -11.615 3.721 -6.275 1.00 45.25 97 THR A O 1
ATOM 760 N N . PRO A 1 98 ? -13.080 3.186 -7.889 1.00 44.06 98 PRO A N 1
ATOM 761 C CA . PRO A 1 98 ? -13.482 1.913 -7.294 1.00 44.06 98 PRO A CA 1
ATOM 762 C C . PRO A 1 98 ? -12.482 0.800 -7.667 1.00 44.06 98 PRO A C 1
ATOM 764 O O . PRO A 1 98 ? -12.161 0.624 -8.836 1.00 44.06 98 PRO A O 1
ATOM 767 N N . LEU A 1 99 ? -12.006 0.019 -6.686 1.00 48.00 99 LEU A N 1
ATOM 768 C CA . LEU A 1 99 ? -11.314 -1.257 -6.960 1.00 48.00 99 LEU A CA 1
ATOM 769 C C . LEU A 1 99 ? -12.306 -2.307 -7.497 1.00 48.00 99 LEU A C 1
ATOM 771 O O . LEU A 1 99 ? -13.463 -2.291 -7.066 1.00 48.00 99 LEU A O 1
ATOM 775 N N . PRO A 1 100 ? -11.859 -3.251 -8.349 1.00 41.66 100 PRO A N 1
ATOM 776 C CA . PRO A 1 100 ? -12.679 -4.376 -8.781 1.00 41.66 100 PRO A CA 1
ATOM 777 C C . PRO A 1 100 ? -13.089 -5.223 -7.570 1.00 41.66 100 PRO A C 1
ATOM 779 O O . PRO A 1 100 ? -12.253 -5.656 -6.774 1.00 41.66 100 PRO A O 1
ATOM 782 N N . SER A 1 101 ? -14.395 -5.426 -7.416 1.00 44.34 101 SER A N 1
ATOM 783 C CA . SER A 1 101 ? -14.969 -6.320 -6.421 1.00 44.34 101 SER A CA 1
ATOM 784 C C . SER A 1 101 ? -14.612 -7.761 -6.779 1.00 44.34 101 SER A C 1
ATOM 786 O O . SER A 1 101 ? -15.032 -8.282 -7.811 1.00 44.34 101 SER A O 1
ATOM 788 N N . SER A 1 102 ? -13.844 -8.419 -5.909 1.00 47.09 102 SER A N 1
ATOM 789 C CA . SER A 1 102 ? -13.747 -9.877 -5.920 1.00 47.09 102 SER A CA 1
ATOM 790 C C . SER A 1 102 ? -15.149 -10.424 -5.658 1.00 47.09 102 SER A C 1
ATOM 792 O O . SER A 1 102 ? -15.711 -10.208 -4.582 1.00 47.09 102 SER A O 1
ATOM 794 N N . GLN A 1 103 ? -15.760 -11.046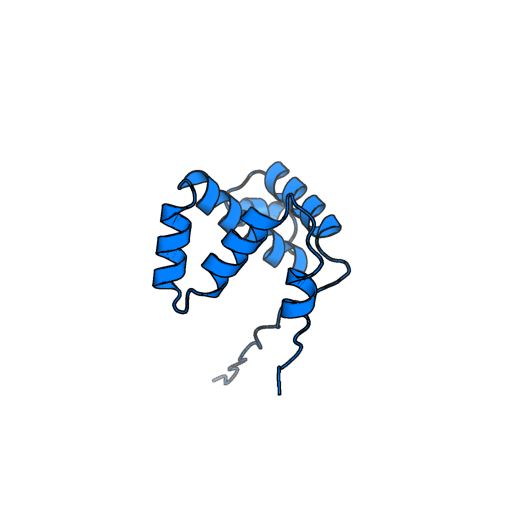 -6.667 1.00 39.38 103 GLN A N 1
ATOM 795 C CA . GLN A 1 103 ? -17.041 -11.715 -6.497 1.00 39.38 103 GLN A 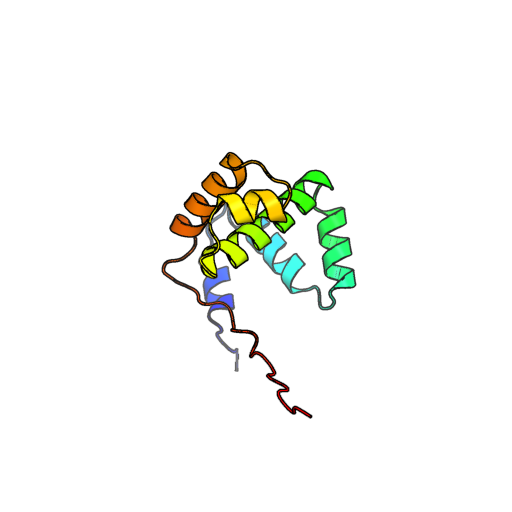CA 1
ATOM 796 C C . GLN A 1 103 ? -16.863 -12.860 -5.501 1.00 39.38 103 GLN A C 1
ATOM 798 O O . GLN A 1 103 ? -16.073 -13.779 -5.709 1.00 39.38 103 GLN A O 1
ATOM 803 N N . ALA A 1 104 ? -17.627 -12.789 -4.415 1.00 43.44 104 ALA A N 1
ATOM 804 C CA . ALA A 1 104 ? -17.833 -13.885 -3.495 1.00 43.44 104 ALA A CA 1
ATOM 805 C C . ALA A 1 104 ? -18.444 -15.074 -4.252 1.00 43.44 104 ALA A C 1
ATOM 807 O O . ALA A 1 104 ? -19.618 -15.054 -4.622 1.00 43.44 104 ALA A O 1
ATOM 808 N N . SER A 1 105 ? -17.665 -16.133 -4.458 1.00 43.84 105 SER A N 1
ATOM 809 C CA . SER A 1 105 ? -18.202 -17.446 -4.799 1.00 43.84 105 SER A CA 1
ATOM 810 C C . SER A 1 105 ? -18.832 -18.050 -3.543 1.00 43.84 105 SER A C 1
ATOM 812 O O . SER A 1 105 ? -18.180 -18.749 -2.768 1.00 43.84 105 SER A O 1
ATOM 814 N N . SER A 1 106 ? -20.111 -17.733 -3.343 1.00 46.41 106 SER A N 1
ATOM 815 C CA . SER A 1 106 ? -21.024 -18.460 -2.466 1.00 46.41 106 SER A CA 1
ATOM 816 C C . SER A 1 106 ? -21.172 -19.889 -2.998 1.00 46.41 106 SER A C 1
ATOM 818 O O . SER A 1 106 ? -21.859 -20.116 -3.991 1.00 46.41 106 SER A O 1
ATOM 820 N N . ARG A 1 107 ? -20.498 -20.855 -2.370 1.00 43.72 107 ARG A N 1
ATOM 821 C CA . ARG A 1 107 ? -20.919 -22.262 -2.394 1.00 43.72 107 ARG A CA 1
ATOM 822 C C . ARG A 1 107 ? -21.680 -22.520 -1.099 1.00 43.72 107 ARG A C 1
ATOM 824 O O . ARG A 1 107 ? -21.108 -22.988 -0.122 1.00 43.72 107 ARG A O 1
ATOM 831 N N . ASN A 1 108 ? -22.955 -22.151 -1.102 1.00 45.97 108 ASN A N 1
ATOM 832 C CA . ASN A 1 108 ? -23.940 -22.750 -0.215 1.00 45.97 108 ASN A CA 1
ATOM 833 C C . ASN A 1 108 ? -24.556 -23.924 -0.970 1.00 45.97 108 ASN A C 1
ATOM 835 O O . ASN A 1 108 ? -25.483 -23.708 -1.737 1.00 45.97 108 ASN A O 1
ATOM 839 N N . ASP A 1 109 ? -24.059 -25.129 -0.718 1.00 47.16 109 ASP A N 1
ATOM 840 C CA . ASP A 1 109 ? -24.869 -26.339 -0.818 1.00 47.16 109 ASP A CA 1
ATOM 841 C C . ASP A 1 109 ? -24.735 -27.042 0.536 1.00 47.16 109 ASP A C 1
ATOM 843 O O . ASP A 1 109 ? -23.700 -27.613 0.879 1.00 47.16 109 ASP A O 1
ATOM 847 N N . ALA A 1 110 ? -25.762 -26.850 1.357 1.00 41.66 110 ALA A N 1
ATOM 848 C CA . ALA A 1 110 ? -26.024 -27.611 2.570 1.00 41.66 110 ALA A CA 1
ATOM 849 C C . ALA A 1 110 ? -26.912 -28.821 2.217 1.00 41.66 110 ALA A C 1
ATOM 851 O O . ALA A 1 110 ? -27.509 -28.835 1.140 1.00 41.66 110 ALA A O 1
ATOM 852 N N . PRO A 1 111 ? -27.240 -29.631 3.230 1.00 53.38 111 PRO A N 1
ATOM 853 C CA . PRO A 1 111 ? -26.522 -30.819 3.691 1.00 53.38 111 PRO A CA 1
ATOM 854 C C . PRO A 1 111 ? -26.652 -32.047 2.771 1.00 53.38 111 PRO A C 1
ATOM 856 O O . PRO A 1 111 ? -27.634 -32.134 2.002 1.00 53.38 111 PRO A O 1
#

Nearest PDB structures (foldseek):
  3frw-assembly2_D  TM=9.174E-01  e=1.834E-02  Blautia obeum ATCC 29174
  3frw-assembly1_A  TM=9.178E-01  e=2.494E-02  Blautia obeum ATCC 29174
  3g1c-assembly1_A-2  TM=8.880E-01  e=1.950E-02  Lachnospira eligens ATCC 27750
  7bhy-assembly2_C-2  TM=7.228E-01  e=6.886E-01  Bacillus subtilis subsp. subtilis str. 168
  7bhy-assembly1_A  TM=7.050E-01  e=1.126E+00  Bacillus subtilis subsp. subtilis str. 168

Foldseek 3Di:
DDPPDVVVVVLVVDDDVCPVVSVVVVVLVVDDDPVVNVVVCPVVDPPVVVLLVVLLVVLLVCVVVVNDLVVSCVVSVHDSVSSVVSVVVSVVVDPDDDDDDPDDPDPPDDD

Secondary structure (DSSP, 8-state):
-----HHHHHHHS--TTHHHHHHHHHHHHT--SHHHHHHHHHHHS-HHHHHHHHHHHHHHHHHHTT--HHHHHHHHT--HHHHHHHHHHHHHH-SS-PPPP----------

pLDDT: mean 75.27, std 19.28, range [35.53, 96.38]

Radius of gyration: 18.15 Å; Cα contacts (8 Å, |Δi|>4): 41; chains: 1; bounding box: 42×49×51 Å

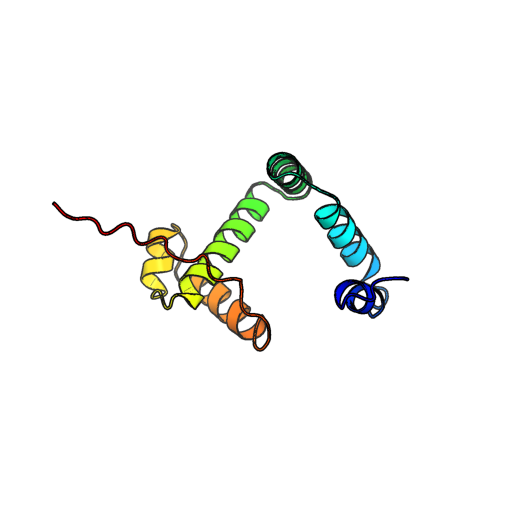Mean predicted aligned error: 12.85 Å